Protein AF-A0A425WLB6-F1 (afdb_monomer_lite)

Sequence (117 aa):
EGQRAIQVSSDLLLGWTRLPGEDGRLHDYYVRQLWDGKGAPDLTKIDAHRLTHLAALCSWTLARAHTRTGNRFAIASYLGDDNAMDEASCTFAHTYADQTEKDFNTFLAARKQGRFC

Radius of gyration: 20.45 Å; chains: 1; bounding box: 38×50×50 Å

Structure (mmCIF, N/CA/C/O backbone):
data_AF-A0A425WLB6-F1
#
_entry.id   AF-A0A425WLB6-F1
#
loop_
_atom_site.group_PDB
_atom_site.id
_atom_site.type_symbol
_atom_site.label_atom_id
_atom_site.label_alt_id
_atom_site.label_comp_id
_atom_site.label_asym_id
_atom_site.label_entity_id
_atom_site.label_seq_id
_atom_site.pdbx_PDB_ins_code
_atom_site.Cartn_x
_atom_site.Cartn_y
_atom_site.Cartn_z
_atom_site.occupancy
_atom_site.B_iso_or_equiv
_atom_site.auth_seq_id
_atom_site.auth_comp_id
_atom_site.auth_asym_id
_atom_site.auth_atom_id
_atom_site.pdbx_PDB_model_num
ATOM 1 N N . GLU A 1 1 ? -8.324 18.448 -8.989 1.00 55.47 1 GLU A N 1
ATOM 2 C CA . GLU A 1 1 ? -8.395 17.686 -10.261 1.00 55.47 1 GLU A CA 1
ATOM 3 C C . GLU A 1 1 ? -7.880 16.244 -10.180 1.00 55.47 1 GLU A C 1
ATOM 5 O O . GLU A 1 1 ? -8.479 15.383 -10.812 1.00 55.47 1 GLU A O 1
ATOM 10 N N . GLY A 1 2 ? -6.861 15.930 -9.364 1.00 60.25 2 GLY A N 1
ATOM 11 C CA . GLY A 1 2 ? -6.264 14.580 -9.291 1.00 60.25 2 GLY A CA 1
ATOM 12 C C . GLY A 1 2 ? -7.236 13.411 -9.050 1.00 60.25 2 GLY A C 1
ATOM 13 O O . GLY A 1 2 ? -7.149 12.404 -9.740 1.00 60.25 2 GLY A O 1
ATOM 14 N N . GLN A 1 3 ? -8.225 13.549 -8.159 1.00 57.34 3 GLN A N 1
ATOM 15 C CA . GLN A 1 3 ? -9.253 12.511 -7.935 1.00 57.34 3 GLN A CA 1
ATOM 16 C C . GLN A 1 3 ? -10.086 12.205 -9.195 1.00 57.34 3 GLN A C 1
ATOM 18 O O . GLN A 1 3 ? -10.316 11.038 -9.504 1.00 57.34 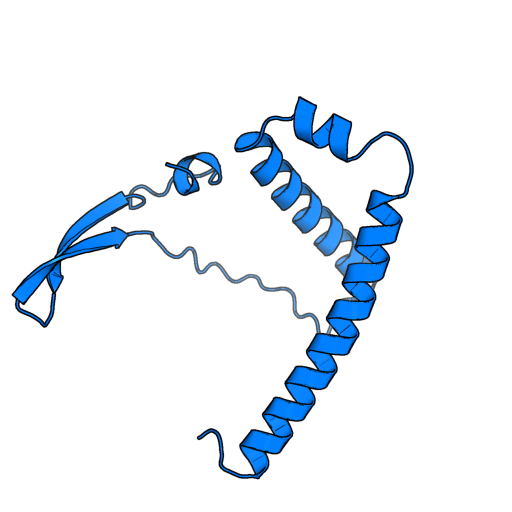3 GLN A O 1
ATOM 23 N N . ARG A 1 4 ? -10.481 13.235 -9.961 1.00 61.62 4 ARG A N 1
ATOM 24 C CA . ARG A 1 4 ? -11.200 13.064 -11.240 1.00 61.62 4 ARG A CA 1
ATOM 25 C C . ARG A 1 4 ? -10.319 12.416 -12.310 1.00 61.62 4 ARG A C 1
ATOM 27 O O . ARG A 1 4 ? -10.828 11.693 -13.153 1.00 61.62 4 ARG A O 1
ATOM 34 N N . ALA A 1 5 ? -9.009 12.653 -12.268 1.00 62.12 5 ALA A N 1
ATOM 35 C CA . ALA A 1 5 ? -8.061 12.040 -13.196 1.00 62.12 5 ALA A CA 1
ATOM 36 C C . ALA A 1 5 ? -7.819 10.543 -12.893 1.00 62.12 5 ALA A C 1
ATOM 38 O O . ALA A 1 5 ? -7.702 9.730 -13.817 1.00 62.12 5 ALA A O 1
ATOM 39 N N . ILE A 1 6 ? -7.802 10.171 -11.604 1.00 61.97 6 ILE A N 1
ATOM 40 C CA . ILE A 1 6 ? -7.634 8.786 -11.129 1.00 61.97 6 ILE A CA 1
ATOM 41 C C . ILE A 1 6 ? -8.896 7.946 -11.377 1.00 61.97 6 ILE A C 1
ATOM 43 O O . ILE A 1 6 ? -8.793 6.782 -11.766 1.00 61.97 6 ILE A O 1
ATOM 47 N N . GLN A 1 7 ? -10.089 8.508 -11.162 1.00 65.19 7 GLN A N 1
ATOM 48 C CA . GLN A 1 7 ? -11.338 7.753 -11.260 1.00 65.19 7 GLN A CA 1
ATOM 49 C C . GLN A 1 7 ? -11.776 7.553 -12.718 1.00 65.19 7 GLN A C 1
ATOM 51 O O . GLN A 1 7 ? -12.012 8.502 -13.458 1.00 65.19 7 GLN A O 1
ATOM 56 N N . VAL A 1 8 ? -11.905 6.287 -13.128 1.00 58.66 8 VAL A N 1
ATOM 57 C CA . VAL A 1 8 ? -12.439 5.903 -14.450 1.00 58.66 8 VAL A CA 1
ATOM 58 C C . VAL A 1 8 ? -13.959 6.102 -14.520 1.00 58.66 8 VAL A C 1
ATOM 60 O O . VAL A 1 8 ? -14.482 6.392 -15.590 1.00 58.66 8 VAL A O 1
ATOM 63 N N . SER A 1 9 ? -14.653 5.989 -13.383 1.00 57.88 9 SER A N 1
ATOM 64 C CA . SER A 1 9 ? -16.089 6.248 -13.253 1.00 57.88 9 SER A CA 1
ATOM 65 C C . SER A 1 9 ? -16.297 7.474 -12.374 1.00 57.88 9 SER A C 1
ATOM 67 O O . SER A 1 9 ? -16.010 7.431 -11.178 1.00 57.88 9 SER A O 1
ATOM 69 N N . SER A 1 10 ? -16.775 8.569 -12.961 1.00 58.56 10 SER A N 1
ATOM 70 C CA . SER A 1 10 ? -17.239 9.724 -12.197 1.00 58.56 10 SER A CA 1
ATOM 71 C C . SER A 1 10 ? -18.615 9.413 -11.624 1.00 58.56 10 SER A C 1
ATOM 73 O O . SER A 1 10 ? -19.533 9.089 -12.377 1.00 58.56 10 SER A O 1
ATOM 75 N N . ASP A 1 11 ? -18.772 9.533 -10.313 1.00 67.12 11 ASP A N 1
ATOM 76 C CA . ASP A 1 11 ? -20.107 9.590 -9.727 1.00 67.12 11 ASP A CA 1
ATOM 77 C C . ASP A 1 11 ? -20.749 10.950 -10.059 1.00 67.12 11 ASP A C 1
ATOM 79 O O . ASP A 1 11 ? -20.053 11.969 -10.069 1.00 67.12 11 ASP A O 1
ATOM 83 N N . LEU A 1 12 ? -22.062 10.985 -10.310 1.00 67.38 12 LEU A N 1
ATOM 84 C CA . LEU A 1 12 ? -22.824 12.233 -10.467 1.00 67.38 12 LEU A CA 1
ATOM 85 C C . LEU A 1 12 ? -22.659 13.160 -9.249 1.00 67.38 12 LEU A C 1
ATOM 87 O O . LEU A 1 12 ? -22.748 14.377 -9.387 1.00 67.38 12 LEU A O 1
ATOM 91 N N . LEU A 1 13 ? -22.374 12.593 -8.072 1.00 71.31 13 LEU A N 1
ATOM 92 C CA . LEU A 1 13 ? -22.127 13.312 -6.824 1.00 71.31 13 LEU A CA 1
ATOM 93 C C . LEU A 1 13 ? -20.646 13.664 -6.584 1.00 71.31 13 LEU A C 1
ATOM 95 O O . LEU A 1 13 ? -20.309 14.163 -5.511 1.00 71.31 13 LEU A O 1
ATOM 99 N N . LEU A 1 14 ? -19.739 13.411 -7.538 1.00 74.06 14 LEU A N 1
ATOM 100 C CA . LEU A 1 14 ? -18.310 13.711 -7.399 1.00 74.06 14 LEU A CA 1
ATOM 101 C C . LEU A 1 14 ? -18.017 15.210 -7.598 1.00 74.06 14 LEU A C 1
ATOM 103 O O . LEU A 1 14 ? -17.813 15.702 -8.719 1.00 74.06 14 LEU A O 1
ATOM 107 N N . GLY A 1 15 ? -17.901 15.946 -6.495 1.00 79.44 15 GLY A N 1
ATOM 108 C CA . GLY A 1 15 ? -17.691 17.391 -6.540 1.00 79.44 15 GLY A CA 1
ATOM 109 C C . GLY A 1 15 ? -17.240 18.008 -5.223 1.00 79.44 15 GLY A C 1
ATOM 110 O O . GLY A 1 15 ? -16.755 17.336 -4.315 1.00 79.44 15 GLY A O 1
ATOM 111 N N . TRP A 1 16 ? -17.380 19.325 -5.148 1.00 85.12 16 TRP A N 1
ATOM 112 C CA . TRP A 1 16 ? -17.195 20.106 -3.933 1.00 85.12 16 TRP A CA 1
ATOM 113 C C . TRP A 1 16 ? -18.417 20.999 -3.738 1.00 85.12 16 TRP A C 1
ATOM 115 O O . TRP A 1 16 ? -19.044 21.424 -4.709 1.00 85.12 16 TRP A O 1
ATOM 125 N N . THR A 1 17 ? -18.759 21.274 -2.488 1.00 87.00 17 THR A N 1
ATOM 126 C CA . THR A 1 17 ? -19.826 22.205 -2.120 1.00 87.00 17 THR A CA 1
ATOM 127 C C . THR A 1 17 ? -19.358 23.084 -0.973 1.00 87.00 17 THR A C 1
ATOM 129 O O . THR A 1 17 ? -18.506 22.674 -0.188 1.00 87.00 17 THR A O 1
ATOM 132 N N . ARG A 1 18 ? -19.897 24.297 -0.871 1.00 92.38 18 ARG A N 1
ATOM 133 C CA . ARG A 1 18 ? -19.561 25.238 0.196 1.00 92.38 18 ARG A CA 1
ATOM 134 C C . ARG A 1 18 ? -20.743 25.363 1.142 1.00 92.38 18 ARG A C 1
ATOM 136 O O . ARG A 1 18 ? -21.825 25.754 0.711 1.00 92.38 18 ARG A O 1
ATOM 143 N N . LEU A 1 19 ? -20.537 25.031 2.413 1.00 91.31 19 LEU A N 1
ATOM 144 C CA . LEU A 1 19 ? -21.586 25.024 3.435 1.00 91.31 19 LEU A CA 1
ATOM 145 C C . LEU A 1 19 ? -21.068 25.675 4.730 1.00 91.31 19 LEU A C 1
ATOM 147 O O . LEU A 1 19 ? -19.860 25.662 4.968 1.00 91.31 19 LEU A O 1
ATOM 151 N N . PRO A 1 20 ? -21.939 26.264 5.567 1.00 94.75 20 PRO A N 1
ATOM 152 C CA . PRO A 1 20 ? -21.559 26.696 6.908 1.00 94.75 20 PRO A CA 1
ATOM 153 C C . PRO A 1 20 ? -21.173 25.494 7.781 1.00 94.75 20 PRO A C 1
ATOM 155 O O . PRO A 1 20 ? -21.910 24.510 7.826 1.00 94.75 20 PRO A O 1
ATOM 158 N N . GLY A 1 21 ? -20.036 25.578 8.467 1.00 88.00 21 GLY A N 1
ATOM 159 C CA . GLY A 1 21 ? -19.622 24.612 9.483 1.00 88.00 21 GLY A CA 1
ATOM 160 C C . GLY A 1 21 ? -20.239 24.908 10.846 1.00 88.00 21 GLY A C 1
ATOM 161 O O . GLY A 1 21 ? -20.942 25.903 11.029 1.00 88.00 21 GLY A O 1
ATOM 162 N N . GLU A 1 22 ? -19.943 24.058 11.829 1.00 90.56 22 GLU A N 1
ATOM 163 C CA . GLU A 1 22 ? -20.414 24.232 13.214 1.00 90.56 22 GLU A CA 1
ATOM 164 C C . GLU A 1 22 ? -19.902 25.530 13.863 1.00 90.56 22 GLU A C 1
ATOM 166 O O . GLU A 1 22 ? -20.528 26.070 14.769 1.00 90.56 22 GLU A O 1
ATOM 171 N N . ASP A 1 23 ? -18.796 26.073 13.355 1.00 92.94 23 ASP A N 1
ATOM 172 C CA . ASP A 1 23 ? -18.223 27.364 13.745 1.00 92.94 23 ASP A CA 1
ATOM 173 C C . ASP A 1 23 ? -18.895 28.574 13.060 1.00 92.94 23 ASP A C 1
ATOM 175 O O . ASP A 1 23 ? -18.457 29.713 13.236 1.00 92.94 23 ASP A O 1
ATOM 179 N N . GLY A 1 24 ? -19.933 28.344 12.247 1.00 90.69 24 GLY A N 1
ATOM 180 C CA . GLY A 1 24 ? -20.652 29.369 11.490 1.00 90.69 24 GLY A CA 1
ATOM 181 C C . GLY A 1 24 ? -19.892 29.922 10.280 1.00 90.69 24 GLY A C 1
ATOM 182 O O . GLY A 1 24 ? -20.396 30.821 9.603 1.00 90.69 24 GLY A O 1
ATOM 183 N N . ARG A 1 25 ? -18.692 29.412 9.974 1.00 94.25 25 ARG A N 1
ATOM 184 C CA . ARG A 1 25 ? -17.888 29.852 8.824 1.00 94.25 25 ARG A CA 1
ATOM 185 C C . ARG A 1 25 ? -18.198 28.992 7.609 1.00 94.25 25 ARG A C 1
ATOM 187 O O . ARG A 1 25 ? -18.538 27.824 7.733 1.00 94.25 25 ARG A O 1
ATOM 194 N N . LEU A 1 26 ? -18.069 29.560 6.412 1.00 94.06 26 LEU A N 1
ATOM 195 C CA . LEU A 1 26 ? -18.175 28.772 5.186 1.00 94.06 26 LEU A CA 1
ATOM 196 C C . LEU A 1 26 ? -16.927 27.904 5.018 1.00 94.06 26 LEU A C 1
ATOM 198 O O . LEU A 1 26 ? -15.819 28.435 4.929 1.00 94.06 26 LEU A O 1
ATOM 202 N N . HIS A 1 27 ? -17.131 26.594 4.915 1.00 90.56 27 HIS A N 1
ATOM 203 C CA . HIS A 1 27 ? -16.092 25.617 4.604 1.00 90.56 27 HIS A CA 1
ATOM 204 C C . HIS A 1 27 ? -16.362 24.970 3.252 1.00 90.56 27 HIS A C 1
ATOM 206 O O . HIS A 1 27 ? -17.512 24.795 2.837 1.00 90.56 27 HIS A O 1
ATOM 212 N N . ASP A 1 28 ? -15.281 24.615 2.565 1.00 90.06 28 ASP A N 1
ATOM 213 C CA . ASP A 1 28 ? -15.344 23.839 1.335 1.00 90.06 28 ASP A CA 1
ATOM 214 C C . ASP A 1 28 ? -15.347 22.346 1.695 1.00 90.06 28 ASP A C 1
ATOM 216 O O . ASP A 1 28 ? -14.379 21.807 2.231 1.00 90.06 28 ASP A O 1
ATOM 220 N N . TYR A 1 29 ? -16.458 21.675 1.402 1.00 82.06 29 TYR A N 1
ATOM 221 C CA . TYR A 1 29 ? -16.651 20.249 1.628 1.00 82.06 29 TYR A CA 1
ATOM 222 C C . TYR A 1 29 ? -16.442 19.478 0.336 1.00 82.06 29 TYR A C 1
ATOM 224 O O . TYR A 1 29 ? -16.982 19.811 -0.722 1.00 82.06 29 TYR A O 1
ATOM 232 N N . TYR A 1 30 ? -15.688 18.393 0.441 1.00 80.56 30 TYR A N 1
ATOM 233 C CA . TYR A 1 30 ? -15.545 17.427 -0.631 1.00 80.56 30 TYR A CA 1
ATOM 234 C C . TYR A 1 30 ? -16.678 16.397 -0.564 1.00 80.56 30 TYR A C 1
ATOM 236 O O . TYR A 1 30 ? -16.898 15.788 0.483 1.00 80.56 30 TYR A O 1
ATOM 244 N N . VAL A 1 31 ? -17.392 16.195 -1.676 1.00 80.06 31 VAL A N 1
ATOM 245 C CA . VAL A 1 31 ? -18.547 15.289 -1.755 1.00 80.06 31 VAL A CA 1
ATOM 246 C C . VAL A 1 31 ? -18.243 14.150 -2.719 1.00 80.06 31 VAL A C 1
ATOM 248 O O . VAL A 1 31 ? -17.766 14.355 -3.838 1.00 80.06 31 VAL A O 1
ATOM 251 N N . ARG A 1 32 ? -18.531 12.928 -2.269 1.00 74.75 32 ARG A N 1
ATOM 252 C CA . ARG A 1 32 ? -18.508 11.717 -3.087 1.00 74.75 32 ARG A CA 1
ATOM 253 C C . ARG A 1 32 ? -19.559 10.740 -2.584 1.00 74.75 32 ARG A C 1
ATOM 255 O O . ARG A 1 32 ? -19.764 10.627 -1.377 1.00 74.75 32 ARG A O 1
ATOM 262 N N . GLN A 1 33 ? -20.148 9.969 -3.490 1.00 72.12 33 GLN A N 1
ATOM 263 C CA . GLN A 1 33 ? -20.848 8.759 -3.087 1.00 72.12 33 GLN A CA 1
ATOM 264 C C . GLN A 1 33 ? -19.809 7.715 -2.667 1.00 72.12 33 GLN A C 1
ATOM 266 O O . GLN A 1 33 ? -18.814 7.470 -3.364 1.00 72.12 33 GLN A O 1
ATOM 271 N N . LEU A 1 34 ? -20.021 7.099 -1.509 1.00 64.88 34 LEU A N 1
ATOM 272 C CA . LEU A 1 34 ? -19.273 5.914 -1.129 1.00 64.88 34 LEU A CA 1
ATOM 273 C C . LEU A 1 34 ? -19.957 4.716 -1.786 1.00 64.88 34 LEU A C 1
ATOM 275 O O . LEU A 1 34 ? -21.050 4.322 -1.386 1.00 64.88 34 LEU A O 1
ATOM 279 N N . TRP A 1 35 ? -19.333 4.150 -2.815 1.00 62.00 35 TRP A N 1
ATOM 280 C CA . TRP A 1 35 ? -19.748 2.851 -3.336 1.00 62.00 35 TRP A CA 1
ATOM 281 C C . TRP A 1 35 ? -19.350 1.777 -2.328 1.00 62.00 35 TRP A C 1
ATOM 283 O O . TRP A 1 35 ? -18.262 1.212 -2.409 1.00 62.00 35 TRP A O 1
ATOM 293 N N . ASP A 1 36 ? -20.230 1.517 -1.362 1.00 63.44 36 ASP A N 1
ATOM 294 C CA . ASP A 1 36 ? -20.026 0.484 -0.344 1.00 63.44 36 ASP A CA 1
ATOM 295 C C . ASP A 1 36 ? -20.518 -0.899 -0.795 1.00 63.44 36 ASP A C 1
ATOM 297 O O . ASP A 1 36 ? -21.0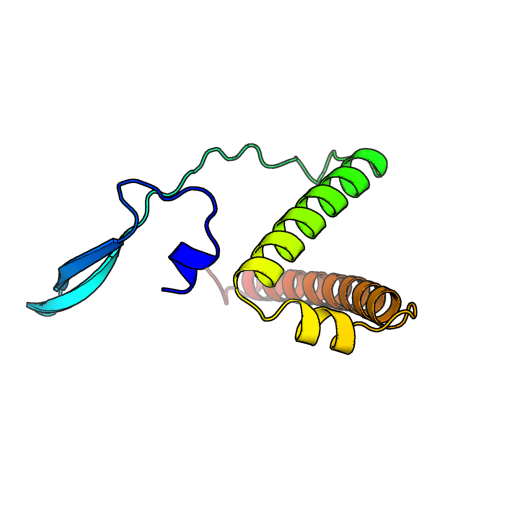57 -1.685 -0.019 1.00 63.44 36 ASP A O 1
ATOM 301 N N . GLY A 1 37 ? -20.328 -1.215 -2.080 1.00 52.31 37 GLY A N 1
ATOM 302 C CA . GLY A 1 37 ? -20.497 -2.564 -2.614 1.00 52.31 37 GLY A CA 1
ATOM 303 C C . GLY A 1 37 ? -19.354 -3.460 -2.141 1.00 52.31 37 GLY A C 1
ATOM 304 O O . GLY A 1 37 ? -18.504 -3.857 -2.934 1.00 52.31 37 GLY A O 1
ATOM 305 N N . LYS A 1 38 ? -19.278 -3.728 -0.833 1.00 58.75 38 LYS A N 1
ATOM 306 C CA . LYS A 1 38 ? -18.215 -4.519 -0.203 1.00 58.75 38 LYS A CA 1
ATOM 307 C C . LYS A 1 38 ? -18.423 -6.011 -0.444 1.00 58.75 38 LYS A C 1
ATOM 309 O O . LYS A 1 38 ? -18.801 -6.762 0.447 1.00 58.75 38 LYS A O 1
ATOM 314 N N . GLY A 1 39 ? -18.095 -6.460 -1.648 1.00 61.12 39 GLY A N 1
ATOM 315 C CA . GLY A 1 39 ? -17.620 -7.825 -1.850 1.00 61.12 39 GLY A CA 1
ATOM 316 C C . GLY A 1 39 ? -16.150 -7.902 -1.447 1.00 61.12 39 GLY A C 1
ATOM 317 O O . GLY A 1 39 ? -15.286 -7.945 -2.316 1.00 61.12 39 GLY A O 1
ATOM 318 N N . ALA A 1 40 ? -15.844 -7.833 -0.150 1.00 70.12 40 ALA A N 1
ATOM 319 C CA . ALA A 1 40 ? -14.475 -8.043 0.309 1.00 70.12 40 ALA A CA 1
ATOM 320 C C . ALA A 1 40 ? -14.194 -9.555 0.344 1.00 70.12 40 ALA A C 1
ATOM 322 O O . ALA A 1 40 ? -14.990 -10.299 0.926 1.00 70.12 40 ALA A O 1
ATOM 323 N N . PRO A 1 41 ? -13.102 -10.039 -0.271 1.00 79.19 41 PRO A N 1
ATOM 324 C CA . PRO A 1 41 ? -12.723 -11.436 -0.134 1.00 79.19 41 PRO A CA 1
ATOM 325 C C . PRO A 1 41 ? -12.410 -11.740 1.335 1.00 79.19 41 PRO A C 1
ATOM 327 O O . PRO A 1 41 ? -11.722 -10.970 2.005 1.00 79.19 41 PRO A O 1
ATOM 330 N N . ASP A 1 42 ? -12.908 -12.871 1.835 1.00 85.75 42 ASP A N 1
ATOM 331 C CA . ASP A 1 42 ? -12.543 -13.366 3.162 1.00 85.75 42 ASP A CA 1
ATOM 332 C C . ASP A 1 42 ? -11.096 -13.874 3.124 1.00 85.75 42 ASP A C 1
ATOM 334 O O . ASP A 1 42 ? -10.824 -15.008 2.720 1.00 85.75 42 ASP A O 1
ATOM 338 N N . LEU A 1 43 ? -10.164 -13.012 3.534 1.00 85.75 43 LEU A N 1
ATOM 339 C CA . LEU A 1 43 ? -8.731 -13.307 3.541 1.00 85.75 43 LEU A CA 1
ATOM 340 C C . LEU A 1 43 ? -8.364 -14.457 4.490 1.00 85.75 43 LEU A C 1
ATOM 342 O O . LEU A 1 43 ? -7.297 -15.038 4.340 1.00 85.75 43 LEU A O 1
ATOM 346 N N . THR A 1 44 ? -9.241 -14.833 5.429 1.00 87.50 44 THR A N 1
ATOM 347 C CA . THR A 1 44 ? -9.000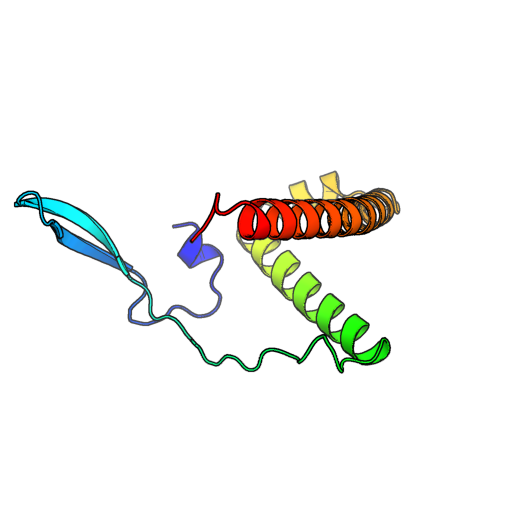 -15.983 6.318 1.00 87.50 44 THR A CA 1
ATOM 348 C C . THR A 1 44 ? -9.269 -17.326 5.639 1.00 87.50 44 THR A C 1
ATOM 350 O O . THR A 1 44 ? -8.817 -18.361 6.122 1.00 87.50 44 THR A O 1
ATOM 353 N N . LYS A 1 45 ? -9.995 -17.320 4.512 1.00 90.62 45 LYS A N 1
ATOM 354 C CA . LYS A 1 45 ? -10.406 -18.523 3.768 1.00 90.62 45 LYS A CA 1
ATOM 355 C C . LYS A 1 45 ? -9.900 -18.546 2.328 1.00 90.62 45 LYS A C 1
ATOM 357 O O . LYS A 1 45 ? -10.262 -19.445 1.569 1.00 90.62 45 LYS A O 1
ATOM 362 N N . ILE A 1 46 ? -9.128 -17.542 1.922 1.00 92.19 46 ILE A N 1
ATOM 363 C CA . ILE A 1 46 ? -8.601 -17.452 0.565 1.00 92.19 46 ILE A CA 1
ATOM 364 C C . ILE A 1 46 ? -7.451 -18.448 0.390 1.00 92.19 46 ILE A C 1
ATOM 366 O O . ILE A 1 46 ? -6.549 -18.532 1.218 1.00 92.19 46 ILE A O 1
ATOM 370 N N . ASP A 1 47 ? -7.490 -19.222 -0.691 1.00 94.31 47 ASP A N 1
ATOM 371 C CA . ASP A 1 47 ? -6.368 -20.072 -1.081 1.00 94.31 47 ASP A CA 1
ATOM 372 C C . ASP A 1 47 ? -5.280 -19.258 -1.808 1.00 94.31 47 ASP A C 1
ATOM 374 O O . ASP A 1 47 ? -5.518 -18.144 -2.288 1.00 94.31 47 ASP A O 1
ATOM 378 N N . ALA A 1 48 ? -4.071 -19.820 -1.901 1.00 92.94 48 ALA A N 1
ATOM 379 C CA . ALA A 1 48 ? -2.926 -19.146 -2.515 1.00 92.94 48 ALA A CA 1
ATOM 380 C C . ALA A 1 48 ? -3.197 -18.729 -3.971 1.00 92.94 48 ALA A C 1
ATOM 382 O O . ALA A 1 48 ? -2.837 -17.627 -4.374 1.00 92.94 48 ALA A O 1
ATOM 383 N N . HIS A 1 49 ? -3.886 -19.572 -4.744 1.00 94.00 49 HIS A N 1
ATOM 384 C CA . HIS A 1 49 ? -4.191 -19.294 -6.145 1.00 94.00 49 HIS A CA 1
ATOM 385 C C . HIS A 1 49 ? -5.113 -18.073 -6.282 1.00 94.00 49 HIS A C 1
ATOM 387 O O . HIS A 1 49 ? -4.821 -17.148 -7.040 1.00 94.00 49 HIS A O 1
ATOM 393 N N . ARG A 1 50 ? -6.205 -18.017 -5.513 1.00 92.56 50 ARG A N 1
ATOM 394 C CA . ARG A 1 50 ? -7.120 -16.866 -5.482 1.00 92.56 50 ARG A CA 1
ATOM 395 C C . ARG A 1 50 ? -6.428 -15.600 -4.994 1.00 92.56 50 ARG A C 1
ATOM 397 O O . ARG A 1 50 ? -6.710 -14.529 -5.526 1.00 92.56 50 ARG A O 1
ATOM 404 N N . LEU A 1 51 ? -5.530 -15.714 -4.016 1.00 91.62 51 LEU A N 1
ATOM 405 C CA . LEU A 1 51 ? -4.763 -14.577 -3.518 1.00 91.62 51 LEU A CA 1
ATOM 406 C C . LEU A 1 51 ? -3.834 -14.010 -4.600 1.00 91.62 51 LEU A C 1
ATOM 408 O O . LEU A 1 51 ? -3.789 -12.794 -4.769 1.00 91.62 51 LEU A O 1
ATOM 412 N N . THR A 1 52 ? -3.170 -14.861 -5.389 1.00 93.12 52 THR A N 1
ATOM 413 C CA . THR A 1 52 ? -2.356 -14.423 -6.536 1.00 93.12 52 THR A CA 1
ATOM 414 C C . THR A 1 52 ? -3.190 -13.667 -7.570 1.00 93.12 52 THR A C 1
ATOM 416 O O . THR A 1 52 ? -2.790 -12.590 -8.012 1.00 93.12 52 THR A O 1
ATOM 419 N N . HIS A 1 53 ? -4.373 -14.178 -7.927 1.00 92.94 53 HIS A N 1
ATOM 420 C CA . HIS A 1 53 ? -5.268 -13.491 -8.871 1.00 92.94 53 HIS A CA 1
ATOM 421 C C . HIS A 1 53 ? -5.766 -12.153 -8.330 1.00 92.94 53 HIS A C 1
ATOM 423 O O . HIS A 1 53 ? -5.784 -11.157 -9.053 1.00 92.94 53 HIS A O 1
ATOM 429 N N . LEU A 1 54 ? -6.136 -12.114 -7.050 1.00 90.81 54 LEU A N 1
ATOM 430 C CA . LEU A 1 54 ? -6.549 -10.884 -6.387 1.00 90.81 54 LEU A CA 1
ATOM 431 C C . LEU A 1 54 ? -5.421 -9.844 -6.398 1.00 90.81 54 LEU A C 1
ATOM 433 O O . LEU A 1 54 ? -5.656 -8.695 -6.767 1.00 90.81 54 LEU A O 1
ATOM 437 N N . ALA A 1 55 ? -4.198 -10.251 -6.050 1.00 90.38 55 ALA A N 1
ATOM 438 C CA . ALA A 1 55 ? -3.025 -9.386 -6.088 1.00 90.38 55 ALA A CA 1
ATOM 439 C C . ALA A 1 55 ? -2.775 -8.844 -7.504 1.00 90.38 55 ALA A C 1
ATOM 441 O O . ALA A 1 55 ? -2.603 -7.639 -7.668 1.00 90.38 55 ALA A O 1
ATOM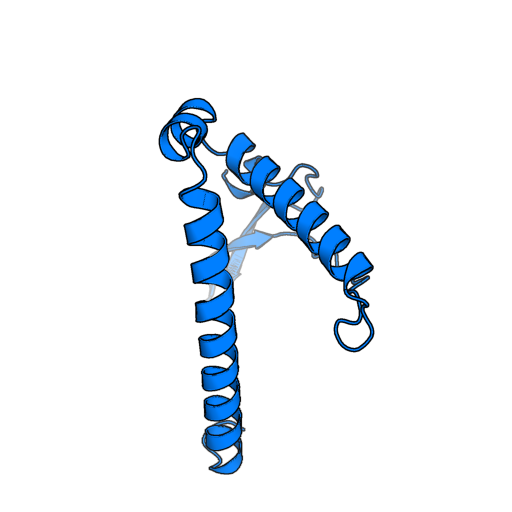 442 N N . ALA A 1 56 ? -2.848 -9.691 -8.536 1.00 92.19 56 ALA A N 1
ATOM 443 C CA . ALA A 1 56 ? -2.668 -9.273 -9.926 1.00 92.19 56 ALA A CA 1
ATOM 444 C C . ALA A 1 56 ? -3.712 -8.230 -10.373 1.00 92.19 56 ALA A C 1
ATOM 446 O O . ALA A 1 56 ? -3.356 -7.218 -10.982 1.00 92.19 56 ALA A O 1
ATOM 447 N N . LEU A 1 57 ? -4.991 -8.430 -10.031 1.00 91.75 57 LEU A N 1
ATOM 448 C CA . LEU A 1 57 ? -6.065 -7.477 -10.340 1.00 91.75 57 LEU A CA 1
ATOM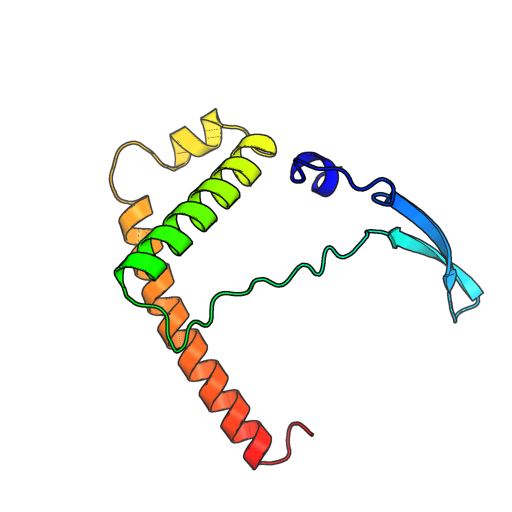 449 C C . LEU A 1 57 ? -5.855 -6.125 -9.644 1.00 91.75 57 LEU A C 1
ATOM 451 O O . LEU A 1 57 ? -6.020 -5.069 -10.268 1.00 91.75 57 LEU A O 1
ATOM 455 N N . CYS A 1 58 ? -5.468 -6.148 -8.368 1.00 90.06 58 CYS A N 1
ATOM 456 C CA . CYS A 1 58 ? -5.156 -4.945 -7.601 1.00 90.06 58 CYS A CA 1
ATOM 457 C C . CYS A 1 58 ? -3.961 -4.197 -8.201 1.00 90.06 58 CYS A C 1
ATOM 459 O O . CYS A 1 58 ? -4.068 -2.999 -8.474 1.00 90.06 58 CYS A O 1
ATOM 461 N N . SER A 1 59 ? -2.863 -4.904 -8.478 1.00 89.69 59 SER A N 1
ATOM 462 C CA . SER A 1 59 ? -1.655 -4.336 -9.083 1.00 89.69 59 SER A CA 1
ATOM 463 C C . SER A 1 59 ? -1.949 -3.700 -10.438 1.00 89.69 59 SER A C 1
ATOM 465 O O . SER A 1 59 ? -1.539 -2.567 -10.689 1.00 89.69 59 SER A O 1
ATOM 467 N N . TRP A 1 60 ? -2.727 -4.370 -11.293 1.00 90.81 60 TRP A N 1
ATOM 468 C CA . TRP A 1 60 ? -3.103 -3.828 -12.598 1.00 90.81 60 TRP A CA 1
ATOM 469 C C . TRP A 1 60 ? -3.953 -2.559 -12.478 1.00 90.81 60 TRP A C 1
ATOM 471 O O . TRP A 1 60 ? -3.718 -1.570 -13.176 1.00 90.81 60 TRP A O 1
ATOM 481 N N . THR A 1 61 ? -4.919 -2.560 -11.558 1.00 87.81 61 THR A N 1
ATOM 482 C CA . THR A 1 61 ? -5.780 -1.398 -11.300 1.00 87.81 61 THR A CA 1
ATOM 483 C C . THR A 1 61 ? -4.962 -0.204 -10.807 1.00 87.81 61 THR A C 1
ATOM 485 O O . THR A 1 61 ? -5.142 0.913 -11.298 1.00 87.81 61 THR A O 1
ATOM 488 N N . LEU A 1 62 ? -4.024 -0.443 -9.888 1.00 84.75 62 LEU A N 1
ATOM 489 C CA . LEU A 1 62 ? -3.138 0.578 -9.339 1.00 84.75 62 LEU A CA 1
ATOM 490 C C . LEU A 1 62 ? -2.195 1.139 -10.415 1.00 84.75 62 LEU A C 1
ATOM 492 O O . LEU A 1 62 ? -2.133 2.354 -10.609 1.00 84.75 62 LEU A O 1
ATOM 496 N N . ALA A 1 63 ? -1.535 0.270 -11.184 1.00 85.88 63 ALA A N 1
ATOM 497 C CA . ALA A 1 63 ? -0.659 0.669 -12.286 1.00 85.88 63 ALA A CA 1
ATOM 498 C C . ALA A 1 63 ? -1.406 1.511 -13.332 1.00 85.88 63 ALA A C 1
ATOM 500 O O . ALA A 1 63 ? -0.919 2.550 -13.789 1.00 85.88 63 ALA A O 1
ATOM 501 N N . ARG A 1 64 ? -2.637 1.118 -13.675 1.00 85.00 64 ARG A N 1
ATOM 502 C CA . ARG A 1 64 ? -3.486 1.880 -14.595 1.00 85.00 64 ARG A CA 1
ATOM 503 C C . ARG A 1 64 ? -3.868 3.251 -14.034 1.00 85.00 64 ARG A C 1
ATOM 505 O O . ARG A 1 64 ? -3.909 4.217 -14.790 1.00 85.00 64 ARG A O 1
ATOM 512 N N . ALA A 1 65 ? -4.138 3.365 -12.737 1.00 80.50 65 ALA A N 1
ATOM 513 C CA . ALA A 1 65 ? -4.414 4.655 -12.112 1.00 80.50 65 ALA A CA 1
ATOM 514 C C . ALA A 1 65 ? -3.184 5.581 -12.160 1.00 80.50 65 ALA A C 1
ATOM 516 O O . ALA A 1 65 ? -3.299 6.722 -12.607 1.00 80.50 65 ALA A O 1
ATOM 517 N N . HIS A 1 66 ? -2.001 5.079 -11.792 1.00 81.56 66 HIS A N 1
ATOM 518 C CA . HIS A 1 66 ? -0.771 5.878 -11.778 1.00 81.56 66 HIS A CA 1
ATOM 519 C C . HIS A 1 66 ? -0.317 6.314 -13.173 1.00 81.56 66 HIS A C 1
ATOM 521 O O . HIS A 1 66 ? 0.090 7.459 -13.353 1.00 81.56 66 HIS A O 1
ATOM 527 N N . THR A 1 67 ? -0.429 5.444 -14.178 1.00 83.50 67 THR A N 1
ATOM 528 C CA . THR A 1 67 ? -0.085 5.791 -15.570 1.00 83.50 67 THR A CA 1
ATOM 529 C C . THR A 1 67 ? -1.033 6.822 -16.182 1.00 83.50 67 THR A C 1
ATOM 531 O O . THR A 1 67 ? -0.625 7.561 -17.075 1.00 83.50 67 THR A O 1
ATOM 534 N N . ARG A 1 68 ? -2.286 6.911 -15.713 1.00 80.38 68 ARG A N 1
ATOM 535 C CA . ARG A 1 68 ? -3.245 7.938 -16.156 1.00 80.38 68 ARG A CA 1
ATOM 536 C C . ARG A 1 68 ? -2.938 9.323 -15.603 1.00 80.38 68 ARG A C 1
ATOM 538 O O . ARG A 1 68 ? -3.236 10.309 -16.268 1.00 80.38 68 ARG A O 1
ATOM 545 N N . THR A 1 69 ? -2.403 9.402 -14.388 1.00 79.44 69 THR A N 1
ATOM 546 C CA . THR A 1 69 ? -2.135 10.682 -13.716 1.00 79.44 69 THR A CA 1
ATOM 547 C C . THR A 1 69 ? -0.669 11.093 -13.725 1.00 79.44 69 THR A C 1
ATOM 549 O O . THR A 1 69 ? -0.360 12.221 -13.354 1.00 79.44 69 THR A O 1
ATOM 552 N N . GLY A 1 70 ? 0.231 10.197 -14.128 1.00 79.81 70 GLY A N 1
ATOM 553 C CA . GLY A 1 70 ? 1.665 10.438 -14.251 1.00 79.81 70 GLY A CA 1
ATOM 554 C C . GLY A 1 70 ? 2.151 10.407 -15.701 1.00 79.81 70 GLY A C 1
ATOM 555 O O . GLY A 1 70 ? 1.459 9.953 -16.610 1.00 79.81 70 GLY A O 1
ATOM 556 N N . ASN A 1 71 ? 3.378 10.875 -15.934 1.00 88.19 71 ASN A N 1
ATOM 557 C CA . ASN A 1 71 ? 4.019 10.739 -17.239 1.00 88.19 71 ASN A CA 1
ATOM 558 C C . ASN A 1 71 ? 4.491 9.289 -17.428 1.00 88.19 71 ASN A C 1
ATOM 560 O O . ASN A 1 71 ? 5.485 8.875 -16.832 1.00 88.19 71 ASN A O 1
ATOM 564 N N . ARG A 1 72 ? 3.797 8.532 -18.287 1.00 85.06 72 ARG A N 1
ATOM 565 C CA . ARG A 1 72 ? 4.108 7.119 -18.558 1.00 85.06 72 ARG A CA 1
ATOM 566 C C . ARG A 1 72 ? 5.561 6.868 -18.973 1.00 85.06 72 ARG A C 1
ATOM 568 O O . ARG A 1 72 ? 6.100 5.829 -18.622 1.00 85.06 72 ARG A O 1
ATOM 575 N N . PHE A 1 73 ? 6.186 7.800 -19.699 1.00 89.50 73 PHE A N 1
ATOM 576 C CA . PHE A 1 73 ? 7.572 7.649 -20.144 1.00 89.50 73 PHE A CA 1
ATOM 577 C C . PHE A 1 73 ? 8.535 7.814 -18.973 1.00 89.50 73 PHE A C 1
ATOM 579 O O . PHE A 1 73 ? 9.421 6.992 -18.806 1.00 89.50 73 PHE A O 1
ATOM 586 N N . ALA A 1 74 ? 8.308 8.815 -18.118 1.00 91.31 74 ALA A N 1
ATOM 587 C CA . ALA A 1 74 ? 9.112 9.006 -16.913 1.00 91.31 74 ALA A CA 1
ATOM 588 C C . ALA A 1 74 ? 9.001 7.810 -15.953 1.00 91.31 74 ALA A C 1
ATOM 590 O O . ALA A 1 74 ? 10.004 7.385 -15.393 1.00 91.31 74 ALA A O 1
ATOM 591 N N . ILE A 1 75 ? 7.797 7.246 -15.799 1.00 88.88 75 ILE A N 1
ATOM 592 C CA . ILE A 1 75 ? 7.576 6.050 -14.975 1.00 88.88 75 ILE A CA 1
ATOM 593 C C . ILE A 1 75 ? 8.316 4.849 -15.572 1.00 88.88 75 ILE A C 1
ATOM 595 O O . ILE A 1 75 ? 9.070 4.201 -14.859 1.00 88.88 75 ILE A O 1
ATOM 599 N N . ALA A 1 76 ? 8.156 4.577 -16.871 1.00 89.00 76 ALA A N 1
ATOM 600 C CA . ALA A 1 76 ? 8.846 3.466 -17.528 1.00 89.00 76 ALA A CA 1
ATOM 601 C C . ALA A 1 76 ? 10.377 3.601 -17.443 1.00 89.00 76 ALA A C 1
ATOM 603 O O . ALA A 1 76 ? 11.053 2.647 -17.083 1.00 89.00 76 ALA A O 1
ATOM 604 N N . SER A 1 77 ? 10.925 4.796 -17.690 1.00 91.62 77 SER A N 1
ATOM 605 C CA . SER A 1 77 ? 12.369 5.036 -17.571 1.00 91.62 77 SER A CA 1
ATOM 606 C C . SER A 1 77 ? 12.891 4.893 -16.142 1.00 91.62 77 SER A C 1
ATOM 608 O O . SER A 1 77 ? 14.041 4.511 -15.967 1.00 91.62 77 SER A O 1
ATOM 610 N N . TYR A 1 78 ? 12.079 5.210 -15.128 1.00 91.38 78 TYR A N 1
ATOM 611 C CA . TYR A 1 78 ? 12.452 5.002 -13.728 1.00 91.38 78 TYR A CA 1
ATOM 612 C C . TYR A 1 78 ? 12.465 3.518 -13.350 1.00 91.38 78 TYR A C 1
ATOM 614 O O . TYR A 1 78 ? 13.335 3.094 -12.598 1.00 91.38 78 TYR A O 1
ATOM 622 N N . LEU A 1 79 ? 11.503 2.747 -13.866 1.00 91.12 79 LEU A N 1
ATOM 623 C CA . LEU A 1 79 ? 11.408 1.309 -13.619 1.00 91.12 79 LEU A CA 1
ATOM 624 C C . LEU A 1 79 ? 12.535 0.528 -14.304 1.00 91.12 79 LEU A C 1
ATOM 626 O O . LEU A 1 79 ? 13.019 -0.440 -13.732 1.00 91.12 79 LEU A O 1
ATOM 630 N N . GLY A 1 80 ? 12.962 0.970 -15.489 1.00 91.19 80 GLY A N 1
ATOM 631 C CA . GLY A 1 80 ? 13.968 0.265 -16.279 1.00 91.19 80 GLY A CA 1
ATOM 632 C C . GLY A 1 80 ? 13.447 -1.055 -16.856 1.00 91.19 80 GLY A C 1
ATOM 633 O O . GLY A 1 80 ? 12.244 -1.317 -16.855 1.00 91.19 80 GLY A O 1
ATOM 634 N N . ASP A 1 81 ? 14.377 -1.865 -17.366 1.00 92.06 81 ASP A N 1
ATOM 635 C CA . ASP A 1 81 ? 14.100 -3.163 -18.005 1.00 92.06 81 ASP A CA 1
ATOM 636 C C . ASP A 1 81 ? 14.667 -4.352 -17.198 1.00 92.06 81 ASP A C 1
ATOM 638 O O . ASP A 1 81 ? 14.693 -5.484 -17.686 1.00 92.06 81 ASP A O 1
ATOM 642 N N . ASP A 1 82 ? 15.171 -4.099 -15.986 1.00 94.12 82 ASP A N 1
ATOM 643 C CA . ASP A 1 82 ? 15.683 -5.126 -15.077 1.00 94.12 82 ASP A CA 1
ATOM 644 C C . ASP A 1 82 ? 14.659 -5.490 -13.985 1.00 94.12 82 ASP A C 1
ATOM 646 O O . ASP A 1 82 ? 13.555 -4.950 -13.921 1.00 94.12 82 ASP A O 1
ATOM 650 N N . ASN A 1 83 ? 15.022 -6.438 -13.120 1.00 94.75 83 ASN A N 1
ATOM 651 C CA . ASN A 1 83 ? 14.136 -6.934 -12.065 1.00 94.75 83 ASN A CA 1
ATOM 652 C C . ASN A 1 83 ? 14.258 -6.143 -10.747 1.00 94.75 83 ASN A C 1
ATOM 654 O O . ASN A 1 83 ? 13.691 -6.561 -9.735 1.00 94.75 83 ASN A O 1
ATOM 658 N N . ALA A 1 84 ? 14.987 -5.020 -10.709 1.00 95.31 84 ALA A N 1
ATOM 659 C CA . ALA A 1 84 ? 15.281 -4.323 -9.455 1.00 95.31 84 ALA A CA 1
ATOM 660 C C . ALA A 1 84 ? 14.009 -3.806 -8.765 1.00 95.31 84 ALA A C 1
ATOM 662 O O . ALA A 1 84 ? 13.893 -3.877 -7.539 1.00 95.31 84 ALA A O 1
ATOM 663 N N . MET A 1 85 ? 13.024 -3.326 -9.535 1.00 91.25 85 MET A N 1
ATOM 664 C CA . MET A 1 85 ? 11.738 -2.903 -8.972 1.00 91.25 85 MET A CA 1
ATOM 665 C C . MET A 1 85 ? 10.952 -4.080 -8.381 1.00 91.25 85 MET A C 1
ATOM 667 O O . MET A 1 85 ? 10.333 -3.937 -7.322 1.00 91.25 85 MET A O 1
ATOM 671 N N . ASP A 1 86 ? 10.963 -5.233 -9.048 1.00 92.31 86 ASP A N 1
ATOM 672 C CA . ASP A 1 86 ? 10.244 -6.425 -8.595 1.00 92.31 86 ASP A CA 1
ATOM 673 C C . ASP A 1 86 ? 10.833 -6.929 -7.271 1.00 92.31 86 ASP A C 1
ATOM 675 O O . ASP A 1 86 ? 10.104 -7.182 -6.307 1.00 92.31 86 ASP A O 1
ATOM 679 N N . GLU A 1 87 ? 12.164 -6.979 -7.183 1.00 95.88 87 GLU A N 1
ATOM 680 C CA . GLU A 1 87 ? 12.895 -7.337 -5.965 1.00 95.88 87 GLU A CA 1
ATOM 681 C C . GLU A 1 87 ? 12.642 -6.339 -4.828 1.00 95.88 87 GLU A C 1
ATOM 683 O O . GLU A 1 87 ? 12.360 -6.741 -3.691 1.00 95.88 87 GLU A O 1
ATOM 688 N N . ALA A 1 88 ? 12.681 -5.037 -5.125 1.00 95.56 88 ALA A N 1
ATOM 689 C CA . ALA A 1 88 ? 12.392 -3.988 -4.152 1.00 95.56 88 ALA A CA 1
ATOM 690 C C . ALA A 1 88 ? 10.948 -4.076 -3.637 1.00 95.56 88 ALA A C 1
ATOM 692 O O . ALA A 1 88 ? 10.712 -3.954 -2.434 1.00 95.56 88 ALA A O 1
ATOM 693 N N . SER A 1 89 ? 9.987 -4.348 -4.522 1.00 92.44 89 SER A N 1
ATOM 694 C CA . SER A 1 89 ? 8.570 -4.503 -4.171 1.00 92.44 89 SER A CA 1
ATOM 695 C C . SER A 1 89 ? 8.335 -5.730 -3.293 1.00 92.44 89 SER A C 1
ATOM 697 O O . SER A 1 89 ? 7.610 -5.646 -2.302 1.00 92.44 89 SER A O 1
ATOM 699 N N . CYS A 1 90 ? 8.979 -6.855 -3.613 1.00 95.19 90 CYS A N 1
ATOM 700 C CA . CYS A 1 90 ? 8.925 -8.075 -2.809 1.00 95.19 90 CYS A CA 1
ATOM 701 C C . CYS A 1 90 ? 9.526 -7.849 -1.412 1.00 95.19 90 CYS A C 1
ATOM 703 O O . CYS A 1 90 ? 8.904 -8.155 -0.392 1.00 95.19 90 CYS A O 1
ATOM 705 N N . THR A 1 91 ? 10.702 -7.220 -1.358 1.00 97.75 91 THR A N 1
ATOM 706 C CA . THR A 1 91 ? 11.383 -6.867 -0.104 1.00 97.75 91 THR A CA 1
ATOM 707 C C . THR A 1 91 ? 10.526 -5.931 0.746 1.00 97.75 91 THR A C 1
ATOM 709 O O . THR A 1 91 ? 10.355 -6.151 1.948 1.00 97.75 91 THR A O 1
ATOM 712 N N . PHE A 1 92 ? 9.935 -4.907 0.129 1.00 96.00 92 PHE A N 1
ATOM 713 C CA . PHE A 1 92 ? 9.012 -4.001 0.802 1.00 96.00 92 PHE A CA 1
ATOM 714 C C . PHE A 1 92 ? 7.792 -4.750 1.347 1.00 96.00 92 PHE A C 1
ATOM 716 O O . PHE A 1 92 ? 7.450 -4.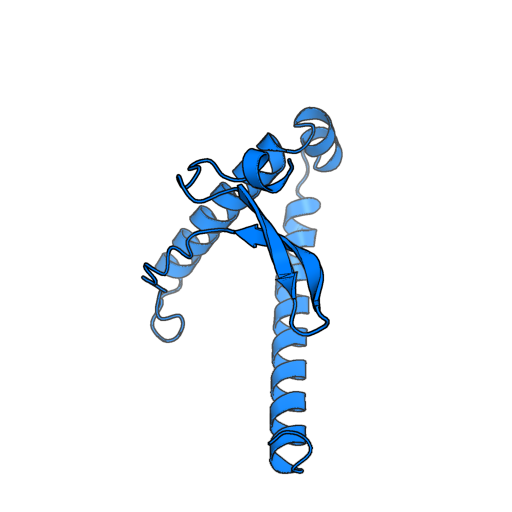581 2.512 1.00 96.00 92 PHE A O 1
ATOM 723 N N . ALA A 1 93 ? 7.160 -5.614 0.549 1.00 94.12 93 ALA A N 1
ATOM 724 C CA . ALA A 1 93 ? 5.981 -6.362 0.974 1.00 94.12 93 ALA A CA 1
ATOM 725 C C . ALA A 1 93 ? 6.265 -7.252 2.196 1.00 94.12 93 ALA A C 1
ATOM 727 O O . ALA A 1 93 ? 5.489 -7.238 3.151 1.00 94.12 93 ALA A O 1
ATOM 728 N N . HIS A 1 94 ? 7.392 -7.970 2.200 1.00 96.81 94 HIS A N 1
ATOM 729 C CA . HIS A 1 94 ? 7.802 -8.792 3.341 1.00 96.81 94 HIS A CA 1
ATOM 730 C C . HIS A 1 94 ? 8.077 -7.952 4.590 1.00 96.81 94 HIS A C 1
ATOM 732 O O . HIS A 1 94 ? 7.493 -8.194 5.644 1.00 96.81 94 HIS A O 1
ATOM 738 N N . THR A 1 95 ? 8.911 -6.920 4.466 1.00 98.06 95 THR A N 1
ATOM 739 C CA . THR A 1 95 ? 9.266 -6.062 5.608 1.00 98.06 95 THR A CA 1
ATOM 740 C C . THR A 1 95 ? 8.057 -5.311 6.170 1.00 98.06 95 THR A C 1
ATOM 742 O O . THR A 1 95 ? 7.934 -5.147 7.385 1.00 98.06 95 THR A O 1
ATOM 745 N N . TYR A 1 96 ? 7.129 -4.896 5.308 1.00 97.38 96 TYR A N 1
ATOM 746 C CA . TYR A 1 96 ? 5.897 -4.232 5.714 1.00 97.38 96 TYR A CA 1
ATOM 747 C C . TYR A 1 96 ? 4.910 -5.187 6.395 1.00 97.38 96 TYR A C 1
ATOM 749 O O . TYR A 1 96 ? 4.239 -4.786 7.349 1.00 97.38 96 TYR A O 1
ATOM 757 N N . ALA A 1 97 ? 4.836 -6.450 5.959 1.00 96.00 97 ALA A N 1
ATOM 758 C CA . ALA A 1 97 ? 4.036 -7.469 6.636 1.00 96.00 97 ALA A CA 1
ATOM 759 C C . ALA A 1 97 ? 4.531 -7.693 8.077 1.00 96.00 97 ALA A C 1
ATOM 761 O O . ALA A 1 97 ? 3.734 -7.611 9.013 1.00 96.00 97 ALA A O 1
ATOM 762 N N . ASP A 1 98 ? 5.846 -7.847 8.263 1.00 97.88 98 ASP A N 1
ATOM 763 C CA . ASP A 1 98 ? 6.462 -7.987 9.589 1.00 97.88 98 ASP A CA 1
ATOM 764 C C . ASP A 1 98 ? 6.205 -6.759 10.472 1.00 97.88 98 ASP A C 1
ATOM 766 O O . ASP A 1 98 ? 5.948 -6.874 11.674 1.00 97.88 98 ASP A O 1
ATOM 770 N N . GLN A 1 99 ? 6.291 -5.559 9.892 1.00 98.31 99 GLN A N 1
ATOM 771 C CA . GLN A 1 99 ? 6.004 -4.320 10.611 1.00 98.31 99 GLN A CA 1
ATOM 772 C C . GLN A 1 99 ? 4.535 -4.254 11.043 1.00 98.31 99 GLN A C 1
ATOM 774 O O . GLN A 1 99 ? 4.247 -3.947 12.198 1.00 98.31 99 GLN A O 1
ATOM 779 N N . THR A 1 100 ? 3.614 -4.617 10.150 1.00 97.50 100 THR A N 1
ATOM 780 C CA . THR A 1 100 ? 2.172 -4.627 10.428 1.00 97.50 100 THR A CA 1
ATOM 781 C C . THR A 1 100 ? 1.832 -5.574 11.580 1.00 97.50 100 THR A C 1
ATOM 783 O O . THR A 1 100 ? 1.038 -5.225 12.456 1.00 97.50 100 THR A O 1
ATOM 786 N N . GLU A 1 101 ? 2.457 -6.753 11.636 1.00 97.50 101 GLU A N 1
ATOM 787 C CA . GLU A 1 101 ? 2.260 -7.697 12.740 1.00 97.50 101 GLU A CA 1
ATOM 788 C C . GLU A 1 101 ? 2.775 -7.136 14.077 1.00 97.50 101 GLU A C 1
ATOM 790 O O . GLU A 1 101 ? 2.092 -7.222 15.104 1.00 97.50 101 GLU A O 1
ATOM 795 N N . LYS A 1 102 ? 3.954 -6.500 14.080 1.00 97.94 102 LYS A N 1
ATOM 796 C CA . LYS A 1 102 ? 4.508 -5.836 15.275 1.00 97.94 102 LYS A CA 1
ATOM 797 C C . LYS A 1 102 ? 3.606 -4.709 15.772 1.00 97.94 102 LYS A C 1
ATOM 799 O O . LYS A 1 102 ? 3.370 -4.597 16.980 1.00 97.94 102 LYS A O 1
ATOM 804 N N . ASP A 1 103 ? 3.074 -3.907 14.858 1.00 97.50 103 ASP A N 1
ATOM 805 C CA . ASP A 1 103 ? 2.176 -2.800 15.182 1.00 97.50 103 ASP A CA 1
ATOM 806 C C . ASP A 1 103 ? 0.856 -3.315 15.755 1.00 97.50 103 ASP A C 1
ATOM 808 O O . ASP A 1 103 ? 0.377 -2.809 16.773 1.00 97.50 103 ASP A O 1
ATOM 812 N N . PHE A 1 104 ? 0.308 -4.387 15.178 1.00 95.62 104 PHE A N 1
ATOM 813 C CA . PHE A 1 104 ? -0.897 -5.025 15.697 1.00 95.62 104 PHE A CA 1
ATOM 814 C C . PHE A 1 104 ? -0.688 -5.591 17.108 1.00 95.62 104 PHE A C 1
ATOM 816 O O . PHE A 1 104 ? -1.507 -5.365 18.002 1.00 95.62 104 PHE A O 1
ATOM 823 N N . ASN A 1 105 ? 0.443 -6.253 17.356 1.00 97.19 105 ASN A N 1
ATOM 824 C CA . ASN A 1 105 ? 0.795 -6.744 18.689 1.00 97.19 105 ASN A CA 1
ATOM 825 C C . ASN A 1 105 ? 0.956 -5.602 19.704 1.00 97.19 105 ASN A C 1
ATOM 827 O O . ASN A 1 105 ? 0.466 -5.694 20.834 1.00 97.19 105 ASN A O 1
ATOM 831 N N . THR A 1 106 ? 1.580 -4.498 19.291 1.00 96.38 106 THR A N 1
ATOM 832 C CA . THR A 1 106 ? 1.723 -3.287 20.112 1.00 96.38 106 THR A CA 1
ATOM 833 C C . THR A 1 106 ? 0.361 -2.685 20.451 1.00 96.38 106 THR A C 1
ATOM 835 O O . THR A 1 106 ? 0.094 -2.354 21.610 1.00 96.38 106 THR A O 1
ATOM 838 N N . PHE A 1 107 ? -0.535 -2.608 19.467 1.00 95.19 107 PHE A N 1
ATOM 839 C CA . PHE A 1 107 ? -1.908 -2.156 19.656 1.00 95.19 107 PHE A CA 1
ATOM 840 C C . PHE A 1 107 ? -2.664 -3.034 20.664 1.00 95.19 107 PHE A C 1
ATOM 842 O O . PHE A 1 107 ? -3.262 -2.517 21.611 1.00 95.19 107 PHE A O 1
ATOM 849 N N . LEU A 1 108 ? -2.587 -4.362 20.531 1.00 96.06 108 LEU A N 1
ATOM 850 C CA . LEU A 1 108 ? -3.226 -5.291 21.467 1.00 96.06 108 LEU A CA 1
ATOM 851 C C . LEU A 1 108 ? -2.678 -5.155 22.894 1.00 96.06 108 LEU A C 1
ATOM 853 O O . LEU A 1 108 ? -3.448 -5.223 23.856 1.00 96.06 108 LEU A O 1
ATOM 857 N N . ALA A 1 109 ? -1.371 -4.940 23.052 1.00 95.00 109 ALA A N 1
ATOM 858 C CA . ALA A 1 109 ? -0.761 -4.701 24.357 1.00 95.00 109 ALA A CA 1
ATOM 859 C C . ALA A 1 109 ? -1.253 -3.386 24.983 1.00 95.00 109 ALA A C 1
ATOM 861 O O . ALA A 1 109 ? -1.641 -3.367 26.151 1.00 95.00 109 ALA A O 1
ATOM 862 N N . ALA A 1 110 ? -1.304 -2.304 24.203 1.00 94.50 110 ALA A N 1
ATOM 863 C CA . ALA A 1 110 ? -1.804 -1.011 24.661 1.00 94.50 110 ALA A CA 1
ATOM 864 C C . ALA A 1 110 ? -3.288 -1.073 25.062 1.00 94.50 110 ALA A C 1
ATOM 866 O O . ALA A 1 110 ? -3.670 -0.520 26.095 1.00 94.50 110 ALA A O 1
ATOM 867 N N . ARG A 1 111 ? -4.107 -1.814 24.305 1.00 95.06 111 ARG A N 1
ATOM 868 C CA . ARG A 1 111 ? -5.510 -2.082 24.648 1.00 95.06 111 ARG A CA 1
ATOM 869 C C . ARG A 1 111 ? -5.638 -2.839 25.974 1.00 95.06 111 ARG A C 1
ATOM 871 O O . ARG A 1 111 ? -6.427 -2.442 26.823 1.00 95.06 111 ARG A O 1
ATOM 878 N N . LYS A 1 112 ? -4.833 -3.886 26.202 1.00 92.75 112 LYS A N 1
ATOM 879 C CA . LYS A 1 112 ? -4.814 -4.622 27.487 1.00 92.75 112 LYS A CA 1
ATOM 880 C C . LYS A 1 112 ? -4.404 -3.742 28.674 1.00 92.75 112 LYS A C 1
ATOM 882 O O . LYS A 1 112 ? -4.846 -3.987 29.788 1.00 92.75 112 LYS A O 1
ATOM 887 N N . GLN A 1 113 ? -3.576 -2.727 28.434 1.00 93.06 113 GLN A N 1
ATOM 888 C CA . GLN A 1 113 ? -3.141 -1.749 29.437 1.00 93.06 113 GLN A CA 1
ATOM 889 C C . GLN A 1 113 ? -4.134 -0.587 29.630 1.00 93.06 113 GLN A C 1
ATOM 891 O O . GLN A 1 113 ? -3.844 0.327 30.397 1.00 93.06 113 GLN A O 1
ATOM 896 N N . GLY A 1 114 ? -5.275 -0.583 28.931 1.00 90.31 114 GLY A N 1
ATOM 897 C CA . GLY A 1 114 ? -6.284 0.474 29.036 1.00 90.31 114 GLY A CA 1
ATOM 898 C C . GLY A 1 114 ? -5.876 1.812 28.409 1.00 90.31 114 GLY A C 1
ATOM 899 O O . GLY A 1 114 ? -6.465 2.837 28.735 1.00 90.31 114 GLY A O 1
ATOM 900 N N . ARG A 1 115 ? -4.871 1.833 27.519 1.00 86.25 115 ARG A N 1
ATOM 901 C CA . ARG A 1 115 ? -4.440 3.059 26.812 1.00 86.25 115 ARG A CA 1
ATOM 902 C C . ARG A 1 115 ? -5.382 3.466 25.677 1.00 86.25 115 ARG A C 1
ATOM 904 O O . ARG A 1 115 ? -5.397 4.629 25.292 1.00 86.25 115 ARG A O 1
ATOM 911 N N . PHE A 1 116 ? -6.143 2.509 25.154 1.00 72.44 116 PHE A N 1
ATOM 912 C CA . PHE A 1 116 ? -7.192 2.706 24.158 1.00 72.44 116 PHE A CA 1
ATOM 913 C C . PHE A 1 116 ? -8.468 2.036 24.679 1.00 72.44 116 PHE A C 1
ATOM 915 O O . PHE A 1 116 ? -8.390 0.913 25.186 1.00 72.44 116 PHE A O 1
ATOM 922 N N . CYS A 1 117 ? -9.591 2.755 24.609 1.00 60.66 117 CYS A N 1
ATOM 923 C CA . CYS A 1 117 ? -10.910 2.329 25.082 1.00 60.66 117 CYS A CA 1
ATOM 924 C C . CYS A 1 117 ? -11.509 1.236 24.187 1.00 60.66 117 CYS A C 1
ATOM 926 O O . CYS A 1 117 ? -11.389 1.369 22.947 1.00 60.66 117 CYS A O 1
#

Secondary structure (DSSP, 8-state):
-HHHHH-SS--TT-EEEEEE-TTSSEEEEEE-----------TTT--HHHHHHHHHHHHHHHHHHHHHHS-HHHHHHHH-SSSHHHHHHHHHHHHHHHHHHHHHHHHHHHHHTTS--

pLDDT: mean 85.11, std 12.38, range [52.31, 98.31]

Foldseek 3Di:
DLVVQLDPDDDPFQDWDWDQDPVRDTDIDGTDDDPPPPPDPPPVPDDPVNVVVVVVVVVVSVVVSCVSRDPVVVVDVVVDDDCPVVVVVVVCVVVVVVVVVVVVVVVVVCVVVVVDD